Protein AF-A0A4R1B318-F1 (afdb_monomer_lite)

Secondary structure (DSSP, 8-state):
-PPPEEHHHHHHHHHHTTSS-GGG-TT-SSHHHHHTTSSPPPSEEETTTEEEE-HHHHHHHHHHTT--SS--GGGS--

Radius of gyration: 12.71 Å; chains: 1; bounding box: 33×28×28 Å

Structure (mmCIF, N/CA/C/O backbone):
data_AF-A0A4R1B318-F1
#
_entry.id   AF-A0A4R1B318-F1
#
loop_
_atom_site.group_PDB
_atom_site.id
_atom_site.type_symbol
_atom_site.label_atom_id
_atom_site.label_alt_id
_atom_site.label_comp_id
_atom_site.label_asym_id
_atom_site.label_entity_id
_atom_site.label_seq_id
_atom_site.pdbx_PDB_ins_code
_atom_site.Cartn_x
_atom_site.Cartn_y
_atom_site.Cartn_z
_atom_site.occupancy
_atom_site.B_iso_or_equiv
_atom_site.auth_seq_id
_atom_site.auth_comp_id
_atom_site.auth_asym_id
_atom_site.auth_atom_id
_atom_site.pdbx_PDB_model_num
ATOM 1 N N . MET A 1 1 ? 5.847 17.622 -10.535 1.00 52.12 1 MET A N 1
ATOM 2 C CA . MET A 1 1 ? 6.188 16.241 -10.925 1.00 52.12 1 MET A CA 1
ATOM 3 C C . MET A 1 1 ? 5.714 15.386 -9.769 1.00 52.12 1 MET A C 1
ATOM 5 O O . MET A 1 1 ? 6.180 15.623 -8.667 1.00 52.12 1 MET A O 1
ATOM 9 N N . GLU A 1 2 ? 4.682 14.570 -9.960 1.00 61.81 2 GLU A N 1
ATOM 10 C CA . GLU A 1 2 ? 4.130 13.756 -8.868 1.00 61.81 2 GLU A CA 1
ATOM 11 C C . GLU A 1 2 ? 5.092 12.588 -8.606 1.00 61.81 2 GLU A C 1
ATOM 13 O O . GLU A 1 2 ? 5.419 11.847 -9.534 1.00 61.81 2 GLU A O 1
ATOM 18 N N . GLU A 1 3 ? 5.621 12.486 -7.385 1.00 82.25 3 GLU A N 1
ATOM 19 C CA . GLU A 1 3 ? 6.556 11.424 -7.002 1.00 82.25 3 GLU A CA 1
ATOM 20 C C . GLU A 1 3 ? 5.785 10.143 -6.662 1.00 82.25 3 GLU A C 1
ATOM 22 O O . GLU A 1 3 ? 4.834 10.159 -5.876 1.00 82.25 3 GLU A O 1
ATOM 27 N N . TYR A 1 4 ? 6.185 9.025 -7.272 1.00 87.19 4 TYR A N 1
ATOM 28 C CA . TYR A 1 4 ? 5.632 7.711 -6.956 1.00 87.19 4 TYR A CA 1
ATOM 29 C C . TYR A 1 4 ? 6.221 7.207 -5.641 1.00 87.19 4 TYR A C 1
ATOM 31 O O . TYR A 1 4 ? 7.438 7.097 -5.506 1.00 87.19 4 TYR A O 1
ATOM 39 N N . LEU A 1 5 ? 5.348 6.828 -4.713 1.00 86.06 5 LEU A N 1
ATOM 40 C CA . LEU A 1 5 ? 5.705 6.154 -3.476 1.00 86.06 5 LEU A CA 1
ATOM 41 C C . LEU A 1 5 ? 6.240 4.762 -3.793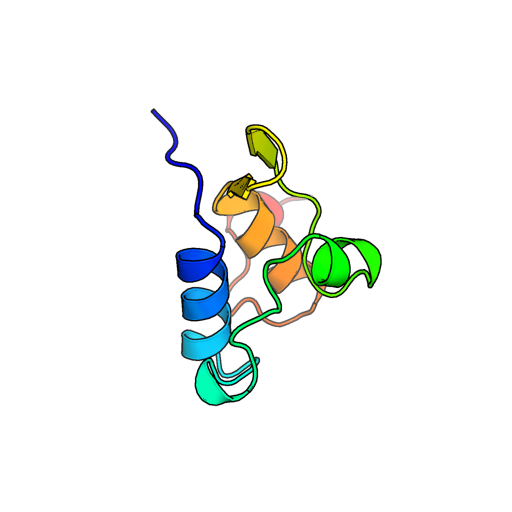 1.00 86.06 5 LEU A C 1
ATOM 43 O O . LEU A 1 5 ? 5.571 3.946 -4.431 1.00 86.06 5 LEU A O 1
ATOM 47 N N . SER A 1 6 ? 7.436 4.481 -3.305 1.00 83.50 6 SER A N 1
ATOM 48 C CA . SER A 1 6 ? 8.029 3.153 -3.341 1.00 83.50 6 SER A CA 1
ATOM 49 C C . SER A 1 6 ? 7.331 2.189 -2.381 1.00 83.50 6 SER A C 1
ATOM 51 O O . SER A 1 6 ? 6.659 2.577 -1.422 1.00 83.50 6 SER A O 1
ATOM 53 N N . SER A 1 7 ? 7.594 0.897 -2.571 1.00 78.81 7 SER A N 1
ATOM 54 C CA . SER A 1 7 ? 7.185 -0.165 -1.653 1.00 78.81 7 SER A CA 1
ATOM 55 C C . SER A 1 7 ? 7.478 0.128 -0.173 1.00 78.81 7 SER A C 1
ATOM 57 O O . SER A 1 7 ? 6.666 -0.185 0.698 1.00 78.81 7 SER A O 1
ATOM 59 N N . GLY A 1 8 ? 8.636 0.729 0.122 1.00 78.88 8 GLY A N 1
ATOM 60 C CA . GLY A 1 8 ? 9.036 1.064 1.490 1.00 78.88 8 GLY A CA 1
ATOM 61 C C . GLY A 1 8 ? 8.243 2.231 2.077 1.00 78.88 8 GLY A C 1
ATOM 62 O O . GLY A 1 8 ? 7.870 2.194 3.248 1.00 78.88 8 GLY A O 1
ATOM 63 N N . GLU A 1 9 ? 7.937 3.242 1.265 1.00 84.69 9 GLU A N 1
ATOM 64 C CA . GLU A 1 9 ? 7.142 4.396 1.693 1.00 84.69 9 GLU A CA 1
ATOM 65 C C . GLU A 1 9 ? 5.693 4.010 1.970 1.00 84.69 9 GLU A C 1
ATOM 67 O O . GLU A 1 9 ? 5.142 4.403 2.996 1.00 84.69 9 GLU A O 1
ATOM 72 N N . VAL A 1 10 ? 5.099 3.171 1.116 1.00 83.00 10 VAL A N 1
ATOM 73 C CA . VAL A 1 10 ? 3.756 2.629 1.359 1.00 83.00 10 VAL A CA 1
ATOM 74 C C . VAL A 1 10 ? 3.730 1.844 2.670 1.00 83.00 10 VAL A C 1
ATOM 76 O O . VAL A 1 10 ? 2.862 2.083 3.505 1.00 83.00 10 VAL A O 1
ATOM 79 N N . ALA A 1 11 ? 4.705 0.958 2.902 1.00 79.50 11 A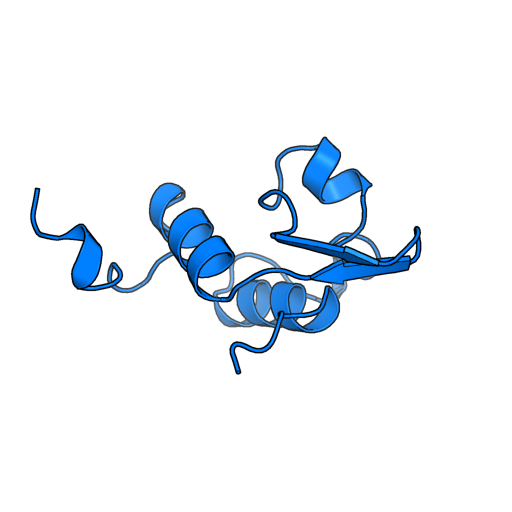LA A N 1
ATOM 80 C CA . ALA A 1 11 ? 4.782 0.192 4.147 1.00 79.50 11 ALA A CA 1
ATOM 81 C C . ALA A 1 11 ? 4.877 1.096 5.389 1.00 79.50 11 ALA A C 1
ATOM 83 O O . ALA A 1 11 ? 4.228 0.821 6.399 1.00 79.50 11 ALA A O 1
ATOM 84 N N . ARG A 1 12 ? 5.634 2.195 5.298 1.00 81.44 12 ARG A N 1
ATOM 85 C CA . ARG A 1 12 ? 5.757 3.178 6.378 1.00 81.44 12 ARG A CA 1
ATOM 86 C C . ARG A 1 12 ? 4.433 3.884 6.678 1.00 81.44 12 ARG A C 1
ATOM 88 O O . ARG A 1 12 ? 4.075 3.999 7.844 1.00 81.44 12 ARG A O 1
ATOM 95 N N . ILE A 1 13 ? 3.672 4.274 5.652 1.00 83.25 13 ILE A N 1
ATOM 96 C CA . ILE A 1 13 ? 2.341 4.886 5.823 1.00 83.25 13 ILE A CA 1
ATOM 97 C C . ILE A 1 13 ? 1.392 3.931 6.561 1.00 83.25 13 ILE A C 1
ATOM 99 O O . ILE A 1 13 ? 0.656 4.350 7.454 1.00 83.25 13 ILE A O 1
ATOM 103 N N . LEU A 1 14 ? 1.409 2.641 6.211 1.00 79.75 14 LEU A N 1
ATOM 104 C CA . LEU A 1 14 ? 0.579 1.634 6.883 1.00 79.75 14 LEU A CA 1
ATOM 105 C C . LEU A 1 14 ? 0.978 1.440 8.352 1.00 79.75 14 LEU A C 1
ATOM 107 O O . LEU A 1 14 ? 0.105 1.217 9.194 1.00 79.75 14 LEU A O 1
ATOM 111 N N . GLU A 1 15 ? 2.275 1.544 8.659 1.00 81.38 15 GLU A N 1
ATOM 112 C CA . GLU A 1 15 ? 2.785 1.481 10.030 1.00 81.38 15 GLU A CA 1
ATOM 113 C C . GLU A 1 15 ? 2.383 2.691 10.870 1.00 81.38 15 GLU A C 1
ATOM 115 O O . GLU A 1 15 ? 1.858 2.526 11.971 1.00 81.38 15 GLU A O 1
ATOM 120 N N . GLU A 1 16 ? 2.548 3.900 10.337 1.00 83.44 16 GLU A N 1
ATOM 121 C CA . GLU A 1 16 ? 2.194 5.147 11.027 1.00 83.44 16 GLU A CA 1
ATOM 122 C C . GLU A 1 16 ? 0.695 5.229 11.354 1.00 83.44 16 GLU A C 1
ATOM 124 O O . GLU A 1 16 ? 0.302 5.823 12.357 1.00 83.44 16 GLU A O 1
ATOM 129 N N . ARG A 1 17 ? -0.152 4.585 10.545 1.00 75.62 17 ARG A N 1
ATOM 130 C CA . ARG A 1 17 ? -1.605 4.509 10.762 1.00 75.62 17 ARG A CA 1
ATOM 131 C C . ARG A 1 17 ? -2.020 3.401 11.739 1.00 75.62 17 ARG A C 1
ATOM 133 O O . ARG A 1 17 ? -3.212 3.228 11.976 1.00 75.62 17 ARG A O 1
ATOM 140 N N . GLY A 1 18 ? -1.074 2.627 12.277 1.00 74.81 18 GLY A N 1
ATOM 141 C CA . GLY A 1 18 ? -1.360 1.502 13.173 1.00 74.81 18 GLY A CA 1
ATOM 142 C C . GLY A 1 18 ? -2.108 0.352 12.494 1.00 74.81 18 GLY A C 1
ATOM 143 O O . GLY A 1 18 ? -2.644 -0.521 13.174 1.00 74.81 18 GLY A O 1
ATOM 144 N N . ILE A 1 19 ? -2.149 0.343 11.159 1.00 75.44 19 ILE A N 1
ATOM 145 C CA . ILE A 1 19 ? -2.839 -0.687 10.380 1.00 75.44 19 ILE A CA 1
ATOM 146 C C . ILE A 1 19 ? -2.033 -1.982 10.466 1.00 75.44 19 ILE A C 1
ATOM 148 O O . ILE A 1 19 ? -2.619 -3.054 10.597 1.00 75.44 19 ILE A O 1
ATOM 152 N N . MET A 1 20 ? -0.695 -1.890 10.427 1.00 69.38 20 MET A N 1
ATOM 153 C CA . MET A 1 20 ? 0.236 -3.020 10.584 1.00 69.38 20 MET A CA 1
ATOM 154 C C . MET A 1 20 ? 1.600 -2.561 11.131 1.00 69.38 20 MET A C 1
ATOM 156 O O . MET A 1 20 ? 1.864 -1.375 11.177 1.00 69.38 20 MET A O 1
ATOM 160 N N . SER A 1 21 ? 2.497 -3.476 11.520 1.00 62.03 21 SER A N 1
ATOM 161 C CA . SER A 1 21 ? 3.888 -3.135 11.886 1.00 62.03 21 SER A CA 1
ATOM 162 C C . SER A 1 21 ? 4.863 -3.477 10.757 1.00 62.03 21 SER A C 1
ATOM 164 O O . SER A 1 21 ? 4.795 -4.571 10.189 1.00 62.03 21 SER A O 1
ATOM 166 N N . ALA A 1 22 ? 5.836 -2.600 10.489 1.00 56.62 22 ALA A N 1
ATOM 167 C CA . ALA A 1 22 ? 6.898 -2.815 9.505 1.00 56.62 22 ALA A CA 1
ATOM 168 C C . ALA A 1 22 ? 7.769 -4.040 9.841 1.00 56.62 22 ALA A C 1
ATOM 170 O O . ALA A 1 22 ? 8.320 -4.678 8.944 1.00 56.62 22 ALA A O 1
ATOM 171 N N . ARG A 1 23 ? 7.837 -4.440 11.122 1.00 55.28 23 ARG A N 1
ATOM 172 C CA . ARG A 1 23 ? 8.537 -5.661 11.567 1.00 55.28 23 ARG A CA 1
ATOM 173 C C . ARG A 1 23 ? 7.874 -6.957 11.108 1.00 55.28 23 ARG A C 1
ATOM 175 O O . ARG A 1 23 ? 8.563 -7.957 10.938 1.00 55.28 23 ARG A O 1
ATOM 182 N N . THR A 1 24 ? 6.560 -6.959 10.897 1.00 55.84 24 THR A N 1
ATOM 183 C CA . THR A 1 24 ? 5.819 -8.143 10.430 1.00 55.84 24 THR A CA 1
ATOM 184 C C . THR A 1 24 ? 5.956 -8.330 8.915 1.00 55.84 24 THR A C 1
ATOM 186 O O . THR A 1 24 ? 5.563 -9.364 8.378 1.00 55.84 24 THR A O 1
ATOM 189 N N . PHE A 1 25 ? 6.509 -7.339 8.209 1.00 60.47 25 PHE A N 1
ATOM 190 C CA . PHE A 1 25 ? 6.229 -7.130 6.793 1.00 60.47 25 PHE A CA 1
ATOM 191 C C . PHE A 1 25 ? 7.446 -6.800 5.899 1.00 60.47 25 PHE A C 1
ATOM 193 O O . PHE A 1 25 ? 7.302 -6.011 4.966 1.00 60.47 25 PHE A O 1
ATOM 200 N N . PRO A 1 26 ? 8.629 -7.435 6.044 1.00 47.19 26 PRO A N 1
ATOM 201 C CA . PRO A 1 26 ? 9.740 -7.183 5.120 1.00 47.19 26 PRO A CA 1
ATOM 202 C C . PRO A 1 26 ? 9.475 -7.624 3.657 1.00 47.19 26 PRO A C 1
ATOM 204 O O . PRO A 1 26 ? 10.345 -7.457 2.810 1.00 47.19 26 PRO A O 1
ATOM 207 N N . SER A 1 27 ? 8.306 -8.191 3.315 1.00 53.06 27 SER A N 1
ATOM 208 C CA . SER A 1 27 ? 8.056 -8.845 2.011 1.00 53.06 27 SER A CA 1
ATOM 209 C C . SER A 1 27 ? 6.753 -8.451 1.305 1.00 53.06 27 SER A C 1
ATOM 211 O O . SER A 1 27 ? 6.369 -9.105 0.337 1.00 53.06 27 SER A O 1
ATOM 213 N N . TYR A 1 28 ? 6.035 -7.431 1.773 1.00 54.41 28 TYR A N 1
ATOM 214 C CA . TYR A 1 28 ? 4.603 -7.307 1.485 1.00 54.41 28 TYR A CA 1
ATOM 215 C C . TYR A 1 28 ? 4.166 -6.041 0.740 1.00 54.41 28 TYR A C 1
ATOM 217 O O . TYR A 1 28 ? 2.982 -5.835 0.536 1.00 54.41 28 TYR A O 1
ATOM 225 N N . VAL A 1 29 ? 5.080 -5.206 0.273 1.00 59.31 29 VAL A N 1
ATOM 226 C CA . VAL A 1 29 ? 4.759 -4.372 -0.894 1.00 59.31 29 VAL A CA 1
ATOM 227 C C . VAL A 1 29 ? 5.488 -4.984 -2.084 1.00 59.31 29 VAL A C 1
ATOM 229 O O . VAL A 1 29 ? 6.350 -4.396 -2.731 1.00 59.31 29 VAL A O 1
ATOM 232 N N . SER A 1 30 ? 5.199 -6.274 -2.254 1.00 62.62 30 SER A N 1
ATOM 233 C CA . SER A 1 30 ? 5.632 -7.135 -3.343 1.00 62.62 30 SER A CA 1
ATOM 234 C C . SER A 1 30 ? 4.423 -7.468 -4.207 1.00 62.62 30 SER A C 1
ATOM 236 O O . SER A 1 30 ? 3.282 -7.301 -3.770 1.00 62.62 30 SER A O 1
ATOM 238 N N . VAL A 1 31 ? 4.676 -8.009 -5.402 1.00 62.25 31 VAL A N 1
ATOM 239 C CA . VAL A 1 31 ? 3.645 -8.536 -6.315 1.00 62.25 31 VAL A CA 1
ATOM 240 C C . VAL A 1 31 ? 2.576 -9.319 -5.558 1.00 62.25 31 VAL A C 1
ATOM 242 O O . VAL A 1 31 ? 1.394 -9.066 -5.744 1.00 62.25 31 VAL A O 1
ATOM 245 N N . ARG A 1 32 ? 2.981 -10.171 -4.605 1.00 66.38 32 ARG A N 1
ATOM 246 C CA . ARG A 1 32 ? 2.052 -11.009 -3.846 1.00 66.38 32 ARG A CA 1
ATOM 247 C C . ARG A 1 32 ? 1.017 -10.243 -3.036 1.00 66.38 32 ARG A C 1
ATOM 249 O O . ARG A 1 32 ? -0.083 -10.741 -2.855 1.00 66.38 32 ARG A O 1
ATOM 256 N N . ALA A 1 33 ? 1.342 -9.081 -2.491 1.00 70.88 33 ALA A N 1
ATOM 257 C CA . ALA A 1 33 ? 0.385 -8.341 -1.678 1.00 70.88 33 ALA A CA 1
ATOM 258 C C . ALA A 1 33 ? -0.695 -7.666 -2.517 1.00 70.88 33 ALA A C 1
ATOM 260 O O . ALA A 1 33 ? -1.855 -7.632 -2.104 1.00 70.88 33 ALA A O 1
ATOM 261 N N . TRP A 1 34 ? -0.305 -7.171 -3.691 1.00 71.12 34 TRP A N 1
ATOM 262 C CA . TRP A 1 34 ? -1.236 -6.719 -4.713 1.00 71.12 34 TRP A CA 1
ATOM 263 C C . TRP A 1 34 ? -2.065 -7.900 -5.244 1.00 71.12 34 TRP A C 1
ATOM 265 O O . TRP A 1 34 ? -3.288 -7.823 -5.213 1.00 71.12 34 TRP A O 1
ATOM 275 N N . GLU A 1 35 ? -1.439 -9.034 -5.592 1.00 68.44 35 GLU A N 1
ATOM 276 C CA . GLU A 1 35 ? -2.138 -10.257 -6.036 1.00 68.44 35 GLU A CA 1
ATOM 277 C C . GLU A 1 35 ? -3.140 -10.787 -4.995 1.00 68.44 35 GLU A C 1
ATOM 279 O O . GLU A 1 35 ? -4.178 -11.338 -5.349 1.00 68.44 35 GLU A O 1
ATOM 284 N N . LEU A 1 36 ? -2.851 -10.615 -3.701 1.00 71.00 36 LEU A N 1
ATOM 285 C CA . LEU A 1 36 ? -3.737 -11.000 -2.597 1.00 71.00 36 LEU A CA 1
ATOM 286 C C . LEU A 1 36 ? -4.792 -9.930 -2.256 1.00 71.00 36 LEU A C 1
ATOM 288 O O . LEU A 1 36 ? -5.520 -10.097 -1.276 1.00 71.00 36 LEU A O 1
ATOM 292 N N . GLY A 1 37 ? -4.852 -8.815 -2.992 1.00 73.31 37 GLY A N 1
ATOM 293 C CA . GLY A 1 37 ? -5.796 -7.719 -2.747 1.00 73.31 37 GLY A CA 1
ATOM 294 C C . GLY A 1 37 ? -5.596 -7.024 -1.395 1.00 73.31 37 GLY A C 1
ATOM 295 O O . GLY A 1 37 ? -6.541 -6.486 -0.811 1.00 73.31 37 GLY A O 1
ATOM 296 N N . ARG A 1 38 ? -4.379 -7.075 -0.842 1.00 76.62 38 ARG A N 1
ATOM 297 C CA . ARG A 1 38 ? -4.031 -6.482 0.461 1.00 76.62 38 ARG A CA 1
ATOM 298 C C . ARG A 1 38 ? -3.470 -5.068 0.355 1.00 76.62 38 ARG A C 1
ATOM 300 O O . ARG A 1 38 ? -3.433 -4.391 1.372 1.00 76.62 38 ARG A O 1
ATOM 307 N N . ILE A 1 39 ? -3.075 -4.647 -0.841 1.00 81.69 39 ILE A N 1
ATOM 308 C CA . ILE A 1 39 ? -2.705 -3.277 -1.223 1.00 81.69 39 ILE A CA 1
ATOM 309 C C . ILE A 1 39 ? -3.297 -3.000 -2.616 1.00 81.69 39 ILE A C 1
ATOM 311 O O . ILE A 1 39 ? -3.611 -3.967 -3.321 1.00 81.69 39 ILE A O 1
ATOM 315 N N . PRO A 1 40 ? -3.485 -1.734 -3.024 1.00 86.12 40 PRO A N 1
ATOM 316 C CA . PRO A 1 40 ? -4.001 -1.434 -4.354 1.00 86.12 40 PRO A CA 1
ATOM 317 C C . PRO A 1 40 ? -2.972 -1.782 -5.436 1.00 86.12 40 PRO A C 1
ATOM 319 O O . PRO A 1 40 ? -1.786 -1.981 -5.159 1.00 86.12 40 PRO A O 1
ATOM 322 N N . GLU A 1 41 ? -3.431 -1.842 -6.681 1.00 87.12 41 GLU A N 1
ATOM 323 C CA . GLU A 1 41 ? -2.550 -1.994 -7.838 1.00 87.12 41 GLU A CA 1
ATOM 324 C C . GLU A 1 41 ? -1.579 -0.803 -7.947 1.00 87.12 41 GLU A C 1
ATOM 326 O O . GLU A 1 41 ? -1.993 0.334 -7.708 1.00 87.12 41 GLU A O 1
ATOM 331 N N . PRO A 1 42 ? -0.288 -1.037 -8.243 1.00 87.62 42 PRO A N 1
ATOM 332 C CA . PRO A 1 42 ? 0.676 0.038 -8.451 1.00 87.62 42 PRO A CA 1
ATOM 333 C C . PRO A 1 42 ? 0.367 0.849 -9.709 1.00 87.62 42 PRO A C 1
ATOM 335 O O . PRO A 1 42 ? 0.198 0.298 -10.792 1.00 87.62 42 PRO A O 1
ATOM 338 N N . ASP A 1 43 ? 0.398 2.172 -9.576 1.00 88.44 43 ASP A N 1
ATOM 339 C CA . ASP A 1 43 ? 0.247 3.121 -10.683 1.00 88.44 43 ASP A CA 1
ATOM 340 C C . ASP A 1 43 ? 1.422 3.078 -11.676 1.00 88.44 43 ASP A C 1
ATOM 342 O O . ASP A 1 43 ? 1.284 3.475 -12.834 1.00 88.44 43 ASP A O 1
ATOM 346 N N . ALA A 1 44 ? 2.595 2.620 -11.228 1.00 86.50 44 ALA A N 1
ATOM 347 C CA . ALA A 1 44 ? 3.781 2.464 -12.058 1.00 86.50 44 ALA A CA 1
ATOM 348 C C . ALA A 1 44 ? 4.522 1.163 -11.742 1.00 86.50 44 ALA A C 1
ATOM 350 O O . ALA A 1 44 ? 4.842 0.871 -10.591 1.00 86.50 44 ALA A O 1
ATOM 351 N N . VAL A 1 45 ? 4.880 0.407 -12.780 1.00 83.38 45 VAL A N 1
ATOM 352 C CA . VAL A 1 45 ? 5.703 -0.802 -12.658 1.00 83.38 45 VAL A CA 1
ATOM 353 C C . VAL A 1 45 ? 6.937 -0.652 -13.539 1.00 83.38 45 VAL A C 1
ATOM 355 O O . VAL A 1 45 ? 6.824 -0.532 -14.758 1.00 83.38 45 VAL A O 1
ATOM 358 N N . ILE A 1 46 ? 8.129 -0.660 -12.933 1.00 78.50 46 ILE A N 1
ATOM 359 C CA . ILE A 1 46 ? 9.402 -0.595 -13.665 1.00 78.50 46 ILE A CA 1
ATOM 360 C C . ILE A 1 46 ? 10.116 -1.943 -13.524 1.00 78.50 46 ILE A C 1
ATOM 362 O O . ILE A 1 46 ? 10.715 -2.283 -12.496 1.00 78.50 46 ILE A O 1
ATOM 366 N N . GLY A 1 47 ? 10.033 -2.739 -14.591 1.00 75.56 47 GLY A N 1
ATOM 367 C CA . GLY A 1 47 ? 10.544 -4.108 -14.617 1.00 75.56 47 GLY A CA 1
ATOM 368 C C . GLY A 1 47 ? 9.828 -5.010 -13.607 1.00 75.56 47 GLY A C 1
ATOM 369 O O . GLY A 1 47 ? 8.635 -4.880 -13.378 1.00 75.56 47 GLY A O 1
ATOM 370 N N . ARG A 1 48 ? 10.558 -5.950 -12.994 1.00 69.06 48 ARG A N 1
ATOM 371 C CA . ARG A 1 48 ? 10.016 -6.855 -11.953 1.00 69.06 48 ARG A CA 1
ATOM 372 C C . ARG A 1 48 ? 10.334 -6.416 -10.520 1.00 69.06 48 ARG A C 1
ATOM 374 O O . ARG A 1 48 ? 10.017 -7.139 -9.576 1.00 69.06 48 ARG A O 1
ATOM 381 N N . ARG A 1 49 ? 11.037 -5.292 -10.357 1.00 66.94 49 ARG A N 1
ATOM 382 C CA . ARG A 1 49 ? 11.675 -4.903 -9.087 1.00 66.94 49 ARG A CA 1
ATOM 383 C C . ARG A 1 49 ? 11.123 -3.626 -8.474 1.00 66.94 49 ARG A C 1
ATOM 385 O O . ARG A 1 49 ? 11.340 -3.425 -7.285 1.00 66.94 49 ARG A O 1
ATOM 392 N N . PHE A 1 50 ? 10.438 -2.793 -9.249 1.00 75.62 50 PHE A N 1
ATOM 393 C CA . PHE A 1 50 ? 9.892 -1.540 -8.755 1.00 75.62 50 PHE A CA 1
ATOM 394 C C . PHE A 1 50 ? 8.395 -1.472 -9.023 1.00 75.62 50 PHE A C 1
ATOM 396 O O . PHE A 1 50 ? 7.951 -1.621 -10.162 1.00 75.62 50 PHE A O 1
ATOM 403 N N . TYR A 1 51 ? 7.659 -1.215 -7.952 1.00 83.62 51 TYR A N 1
ATOM 404 C CA . TYR A 1 51 ? 6.234 -0.943 -7.942 1.00 83.62 51 TYR A CA 1
ATOM 405 C C . TYR A 1 51 ? 6.080 0.415 -7.259 1.00 83.62 51 TYR A C 1
ATOM 407 O O . TYR A 1 51 ? 6.630 0.626 -6.175 1.00 83.62 51 TYR A O 1
ATOM 415 N N . GLY A 1 52 ? 5.429 1.343 -7.944 1.00 87.38 52 GLY A N 1
ATOM 416 C CA . GLY A 1 52 ? 5.235 2.717 -7.519 1.00 87.38 52 GLY A CA 1
ATOM 417 C C . GLY A 1 52 ? 3.752 3.018 -7.405 1.00 87.38 52 GLY A C 1
ATOM 418 O O . GLY A 1 52 ? 2.989 2.689 -8.310 1.00 87.38 52 GLY A O 1
ATOM 419 N N . TRP A 1 53 ? 3.360 3.664 -6.314 1.00 90.19 53 TRP A N 1
ATOM 420 C CA . TRP A 1 53 ? 1.988 4.103 -6.083 1.00 90.19 53 TRP A CA 1
ATOM 421 C C . TRP A 1 53 ? 1.926 5.614 -6.008 1.00 90.19 53 TRP A C 1
ATOM 423 O O . TRP A 1 53 ? 2.765 6.256 -5.383 1.00 90.19 53 TRP A O 1
ATOM 433 N N . ARG A 1 54 ? 0.894 6.206 -6.588 1.00 90.19 54 ARG A N 1
ATOM 434 C CA . ARG A 1 54 ? 0.554 7.591 -6.296 1.00 90.19 54 ARG A CA 1
ATOM 435 C C . ARG A 1 54 ? 0.047 7.668 -4.865 1.00 90.19 54 ARG A C 1
ATOM 437 O O . ARG A 1 54 ? -0.667 6.783 -4.387 1.00 90.19 54 ARG A O 1
ATOM 444 N N . ARG A 1 55 ? 0.374 8.763 -4.182 1.00 87.00 55 ARG A N 1
ATOM 445 C CA . ARG A 1 55 ? -0.127 9.028 -2.828 1.00 87.00 55 ARG A CA 1
ATOM 446 C C . ARG A 1 55 ? -1.654 8.957 -2.769 1.00 87.00 55 ARG A C 1
ATOM 448 O O . ARG A 1 55 ? -2.183 8.251 -1.917 1.00 87.00 55 ARG A O 1
ATOM 455 N N . SER A 1 56 ? -2.340 9.580 -3.725 1.00 88.38 56 SER A N 1
ATOM 456 C CA . SER A 1 56 ? -3.805 9.584 -3.812 1.00 88.38 56 SER A CA 1
ATOM 457 C C . SER A 1 56 ? -4.399 8.179 -3.961 1.00 88.38 56 SER A C 1
ATOM 459 O O . SER A 1 56 ? -5.458 7.909 -3.403 1.00 88.38 56 SER A O 1
ATOM 461 N N . THR A 1 57 ? -3.718 7.262 -4.659 1.00 89.62 57 THR A N 1
ATOM 462 C CA . THR A 1 57 ? -4.147 5.859 -4.798 1.00 89.62 57 THR A CA 1
ATOM 463 C C . THR A 1 57 ? -4.123 5.145 -3.448 1.00 89.62 57 THR A C 1
ATOM 465 O O . THR A 1 57 ? -5.094 4.483 -3.078 1.00 89.62 57 THR A O 1
ATOM 468 N N . ILE A 1 58 ? -3.048 5.320 -2.671 1.00 86.69 58 ILE A N 1
ATOM 469 C CA . ILE A 1 58 ? -2.942 4.755 -1.319 1.00 86.69 58 ILE A CA 1
ATOM 470 C C . ILE A 1 58 ? -3.956 5.397 -0.373 1.00 86.69 58 ILE A C 1
ATOM 472 O O . ILE A 1 58 ? -4.640 4.689 0.359 1.00 86.69 58 ILE A O 1
ATOM 476 N N . GLU A 1 59 ? -4.084 6.722 -0.390 1.00 87.06 59 GLU A N 1
ATOM 477 C CA . GLU A 1 59 ? -5.008 7.453 0.482 1.00 87.06 59 GLU A CA 1
ATOM 478 C C . GLU A 1 59 ? -6.467 7.095 0.202 1.00 87.06 59 GLU A C 1
ATOM 480 O O . GLU A 1 59 ? -7.222 6.830 1.137 1.00 87.06 59 GLU A O 1
ATOM 485 N N . ARG A 1 60 ? -6.852 6.991 -1.073 1.00 85.75 60 ARG A N 1
ATOM 486 C CA . ARG A 1 60 ? -8.179 6.515 -1.463 1.00 85.75 60 ARG A CA 1
ATOM 487 C C . ARG A 1 60 ? -8.413 5.075 -1.015 1.00 85.75 60 ARG A C 1
ATOM 489 O O . ARG A 1 60 ? -9.459 4.784 -0.446 1.00 85.75 60 ARG A O 1
ATOM 496 N N . TRP A 1 61 ? -7.451 4.181 -1.231 1.00 87.44 61 TRP A N 1
ATOM 497 C CA . TRP A 1 61 ? -7.571 2.787 -0.800 1.00 87.44 61 TRP A CA 1
ATOM 498 C C . TRP A 1 61 ? -7.712 2.657 0.727 1.00 87.44 61 TRP A C 1
ATOM 500 O O . TRP A 1 61 ? -8.513 1.862 1.220 1.00 87.44 61 TRP A O 1
ATOM 510 N N . LEU A 1 62 ? -6.966 3.465 1.487 1.00 84.62 62 LEU A N 1
ATOM 511 C CA . LEU A 1 62 ? -7.096 3.557 2.942 1.00 84.62 62 LEU A CA 1
ATOM 512 C C . LEU A 1 62 ? -8.480 4.069 3.349 1.00 84.62 62 LEU A C 1
ATOM 514 O O . LEU A 1 62 ? -9.091 3.518 4.265 1.00 84.62 62 LEU A O 1
ATOM 518 N N . TRP A 1 63 ? -8.978 5.094 2.660 1.00 84.38 63 TR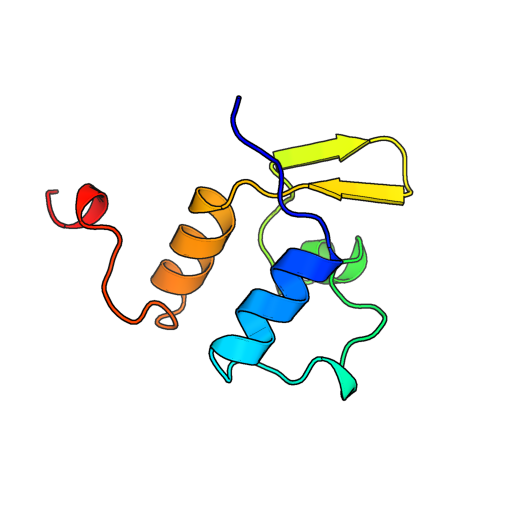P A N 1
ATOM 519 C CA . TRP A 1 63 ? -10.302 5.664 2.885 1.00 84.38 63 TRP A CA 1
ATOM 520 C C . TRP A 1 63 ? -11.425 4.651 2.644 1.00 84.38 63 TRP A C 1
ATOM 522 O O . TRP A 1 63 ? -12.252 4.442 3.527 1.00 84.38 63 TRP A O 1
ATOM 532 N N . GLU A 1 64 ? -11.407 3.948 1.508 1.00 83.94 64 GLU A N 1
ATOM 533 C CA . GLU A 1 64 ? -12.391 2.909 1.158 1.00 83.94 64 GLU A CA 1
ATOM 534 C C . GLU A 1 64 ? -12.442 1.770 2.195 1.00 83.94 64 GLU A C 1
ATOM 536 O O . GLU A 1 64 ? -13.463 1.099 2.339 1.00 83.94 64 GLU A O 1
ATOM 541 N N . ARG A 1 65 ? -11.357 1.560 2.952 1.00 80.81 65 ARG A N 1
ATOM 542 C CA . ARG A 1 65 ? -11.266 0.558 4.027 1.00 80.81 65 ARG A CA 1
ATOM 543 C C . ARG A 1 65 ? -11.534 1.101 5.432 1.00 80.81 65 ARG A C 1
ATOM 545 O O . ARG A 1 65 ? -11.428 0.3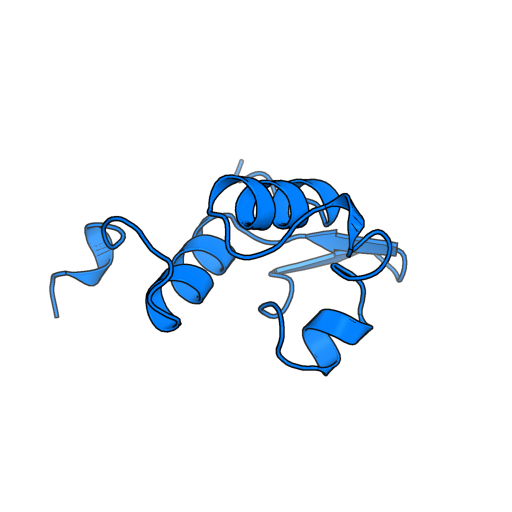42 6.392 1.00 80.81 65 ARG A O 1
ATOM 55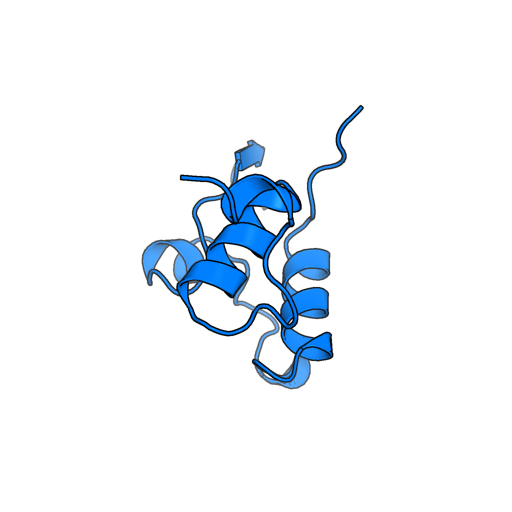2 N N . GLY A 1 66 ? -11.873 2.382 5.565 1.00 79.12 66 GLY A N 1
ATOM 553 C CA . GLY A 1 66 ? -12.138 3.018 6.858 1.00 79.12 66 GLY A CA 1
ATOM 554 C C . GLY A 1 66 ? -10.882 3.321 7.682 1.00 79.12 66 GLY A C 1
ATOM 555 O O . GLY A 1 66 ? -10.983 3.543 8.884 1.00 79.12 66 GLY A O 1
ATOM 556 N N . PHE A 1 67 ? -9.701 3.334 7.054 1.00 75.00 67 PHE A N 1
ATOM 557 C CA . PHE A 1 67 ? -8.426 3.687 7.691 1.00 75.00 67 PHE A CA 1
ATOM 558 C C . PHE A 1 67 ? -7.998 5.147 7.454 1.00 75.00 67 PHE A C 1
ATOM 560 O O . PHE A 1 67 ? -6.947 5.573 7.940 1.00 75.00 67 PHE A O 1
ATOM 567 N N . GLY A 1 68 ? -8.771 5.928 6.694 1.00 63.47 68 GLY A N 1
ATOM 568 C CA . GLY A 1 68 ? -8.526 7.362 6.536 1.00 63.47 68 GLY A CA 1
ATOM 569 C C . GLY A 1 68 ? -9.043 8.143 7.747 1.00 63.47 68 GLY A C 1
ATOM 570 O O . GLY A 1 68 ? -10.196 7.983 8.132 1.00 63.47 68 GLY A O 1
ATOM 571 N N . SER A 1 69 ? -8.190 8.969 8.360 1.00 54.31 69 SER A N 1
ATOM 572 C CA . SER A 1 69 ? -8.559 9.743 9.561 1.00 54.31 69 SER A CA 1
ATOM 573 C C . SER A 1 69 ? -9.535 10.887 9.279 1.00 54.31 69 SER A C 1
ATOM 575 O O . SER A 1 69 ? -10.313 11.220 10.155 1.00 54.31 69 SER A O 1
ATOM 577 N N . GLU A 1 70 ? -9.538 11.419 8.064 1.00 51.72 70 GLU A N 1
ATOM 578 C CA . GLU A 1 70 ? -10.471 12.395 7.503 1.00 51.72 70 GLU A CA 1
ATOM 579 C C . GLU A 1 70 ? -10.396 12.141 5.991 1.00 51.72 70 GLU A C 1
ATOM 581 O O . GLU A 1 70 ? -9.301 11.921 5.462 1.00 51.72 70 GLU A O 1
ATOM 586 N N . GLY A 1 71 ? -11.529 12.042 5.298 1.00 48.72 71 GLY A N 1
ATOM 587 C CA . GLY A 1 71 ? -11.522 11.750 3.863 1.00 48.72 71 GLY A CA 1
ATOM 588 C C . GLY A 1 71 ? -10.781 12.846 3.107 1.00 48.72 71 GLY A C 1
ATOM 589 O O . GLY A 1 71 ? -10.780 13.989 3.570 1.00 48.72 71 GLY A O 1
ATOM 590 N N . PRO A 1 72 ? -10.160 12.557 1.949 1.00 50.72 72 PRO A N 1
ATOM 591 C CA . PRO A 1 72 ? -9.662 13.639 1.116 1.00 50.72 72 PRO A CA 1
ATOM 592 C C . PRO A 1 72 ? -10.871 14.531 0.807 1.00 50.72 72 PRO A C 1
ATOM 594 O O . PRO A 1 72 ? -11.873 14.032 0.290 1.00 50.72 72 PRO A O 1
ATOM 597 N N . SER A 1 73 ? -10.810 15.820 1.171 1.00 49.22 73 SER A N 1
ATOM 598 C CA . SER A 1 73 ? -11.920 16.787 1.025 1.00 49.22 73 SER A CA 1
ATOM 599 C C . SER A 1 73 ? -12.531 16.818 -0.385 1.00 49.22 73 SER A C 1
ATOM 601 O O . SER A 1 73 ? -13.649 17.286 -0.569 1.00 49.22 73 SER A O 1
ATOM 603 N N . GLU A 1 74 ? -11.821 16.281 -1.375 1.00 54.06 74 GLU A N 1
ATOM 604 C CA . GLU A 1 74 ? -12.226 16.144 -2.773 1.00 54.06 74 GLU A CA 1
ATOM 605 C C . GLU A 1 74 ? -13.282 15.046 -3.027 1.00 54.06 74 GLU A C 1
ATOM 607 O O . GLU A 1 74 ? -13.942 15.076 -4.060 1.00 54.06 74 GLU A O 1
ATOM 612 N N . PHE A 1 75 ? -13.498 14.103 -2.098 1.00 53.78 75 PHE A N 1
ATOM 613 C CA . PHE A 1 75 ? -14.505 13.031 -2.230 1.00 53.78 75 PHE A CA 1
ATOM 614 C C . PHE A 1 75 ? -15.792 13.286 -1.431 1.00 53.78 75 PHE A C 1
ATOM 616 O O . PHE A 1 75 ? -16.742 12.517 -1.539 1.00 53.78 75 PHE A O 1
ATOM 623 N N . ALA A 1 76 ? -15.843 14.353 -0.629 1.00 50.16 76 ALA A N 1
ATOM 624 C CA . ALA A 1 76 ? -16.991 14.677 0.224 1.00 50.16 76 ALA A CA 1
ATOM 625 C C . ALA A 1 76 ? -18.134 15.410 -0.515 1.00 50.16 76 ALA A C 1
ATOM 627 O O . ALA A 1 76 ? -19.113 15.808 0.110 1.00 50.16 76 ALA A O 1
ATOM 628 N N . SER A 1 77 ? -18.016 15.610 -1.832 1.00 47.84 77 SER A N 1
ATOM 629 C CA . SER A 1 77 ? -19.030 16.256 -2.674 1.00 47.84 77 SER A CA 1
ATOM 630 C C . SER A 1 77 ? -19.441 15.326 -3.819 1.00 47.84 77 SER A C 1
ATOM 632 O O . SER A 1 77 ?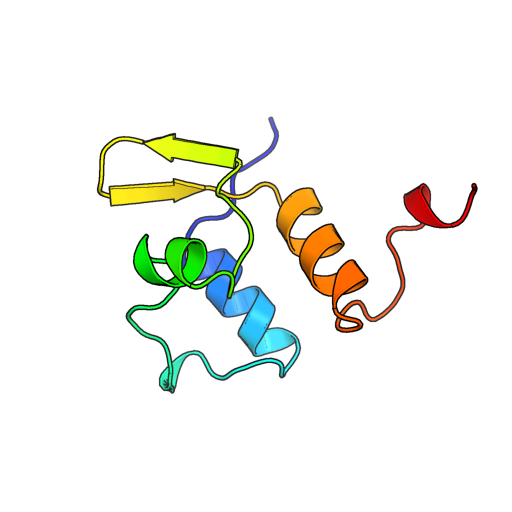 -18.875 15.383 -4.909 1.00 47.84 77 SER A O 1
ATOM 634 N N . SER A 1 78 ? -20.403 14.437 -3.580 1.00 47.06 78 SER A N 1
ATOM 635 C CA . SER A 1 78 ? -21.170 13.729 -4.619 1.00 47.06 78 SER A CA 1
ATOM 636 C C . SER A 1 78 ? -22.554 13.378 -4.099 1.00 47.06 78 SER A C 1
ATOM 638 O O . SER A 1 78 ? -22.650 13.032 -2.901 1.00 47.06 78 SER A O 1
#

Sequence (78 aa):
MEEYLSSGEVARILEERGIMSARTFPSYVSVRAWELGRIPEPDAVIGRRFYGWRRSTIERWLWERGFGSEGPSEFASS

Organism: NCBI:txid185139

Foldseek 3Di:
DQFFDWLVRLLVVCCVLVVDHPVVPPPQSAPVVCVVVVFPAAPDDDPRPTGTHGPVRRLVVCVVVVSHPDHPPVPPPD

pLDDT: mean 72.79, std 13.5, range [47.06, 90.19]